Protein AF-A0A2V1BQ74-F1 (afdb_monomer_lite)

Structure (mmCIF, N/CA/C/O backbone):
data_AF-A0A2V1BQ74-F1
#
_entry.id   AF-A0A2V1BQ74-F1
#
loop_
_atom_site.group_PDB
_atom_site.id
_atom_site.type_symbol
_atom_site.label_atom_id
_atom_site.label_alt_id
_atom_site.label_comp_id
_atom_site.label_asym_id
_atom_site.label_entity_id
_atom_site.label_seq_id
_atom_site.pdbx_PDB_ins_code
_atom_site.Cartn_x
_atom_site.Cartn_y
_atom_site.Cartn_z
_atom_site.occupancy
_atom_site.B_iso_or_equiv
_atom_site.auth_seq_id
_atom_site.auth_comp_id
_atom_site.auth_asym_id
_atom_site.auth_atom_id
_atom_site.pdbx_PDB_model_num
ATOM 1 N N . MET A 1 1 ? -16.227 14.143 -8.351 1.00 41.03 1 MET A N 1
ATOM 2 C CA . MET A 1 1 ? -15.812 13.115 -9.329 1.00 41.03 1 MET A CA 1
ATOM 3 C C . MET A 1 1 ? -14.316 13.281 -9.544 1.00 41.03 1 MET A C 1
ATOM 5 O O . MET A 1 1 ? -13.922 14.216 -10.225 1.00 41.03 1 MET A O 1
ATOM 9 N N . GLN A 1 2 ? -13.489 12.473 -8.879 1.00 51.72 2 GLN A N 1
ATOM 10 C CA . GLN A 1 2 ? -12.043 12.464 -9.107 1.00 51.72 2 GLN A CA 1
ATOM 11 C C . GLN A 1 2 ? -11.780 11.565 -10.317 1.00 51.72 2 GLN A C 1
ATOM 13 O O . GLN A 1 2 ? -12.062 10.372 -10.272 1.00 51.72 2 GLN A O 1
ATOM 18 N N . THR A 1 3 ? -11.319 12.142 -11.422 1.00 50.75 3 THR A N 1
ATOM 19 C CA . THR A 1 3 ? -10.889 11.376 -12.594 1.00 50.75 3 THR A CA 1
ATOM 20 C C . THR A 1 3 ? -9.546 10.735 -12.271 1.00 50.75 3 THR A C 1
ATOM 22 O O . THR A 1 3 ? -8.539 11.436 -12.179 1.00 50.75 3 THR A O 1
ATOM 25 N N . VAL A 1 4 ? -9.542 9.422 -12.045 1.00 61.09 4 VAL A N 1
ATOM 26 C CA . VAL A 1 4 ? -8.308 8.645 -11.900 1.00 61.09 4 VAL A CA 1
ATOM 27 C C . VAL A 1 4 ? -7.751 8.438 -13.302 1.00 61.09 4 VAL A C 1
ATOM 29 O O . VAL A 1 4 ? -8.318 7.698 -14.099 1.00 61.09 4 VAL A O 1
ATOM 32 N N . THR A 1 5 ? -6.694 9.168 -13.638 1.00 71.81 5 THR A N 1
ATOM 33 C CA . THR A 1 5 ? -5.872 8.870 -14.808 1.00 71.81 5 THR A CA 1
ATOM 34 C C . THR A 1 5 ? -4.919 7.744 -14.438 1.00 71.81 5 THR A C 1
ATOM 36 O O . THR A 1 5 ? -4.169 7.859 -13.468 1.00 71.81 5 THR A O 1
ATOM 39 N N . ASP A 1 6 ? -4.956 6.648 -15.193 1.00 78.56 6 ASP A N 1
ATOM 40 C CA . ASP A 1 6 ? -4.068 5.510 -14.968 1.00 78.56 6 ASP A CA 1
ATOM 41 C C . ASP A 1 6 ? -2.648 5.886 -15.386 1.00 78.56 6 ASP A C 1
ATOM 43 O O . ASP A 1 6 ? -2.307 5.947 -16.568 1.00 78.56 6 ASP A O 1
ATOM 47 N N . GLN A 1 7 ? -1.820 6.193 -14.393 1.00 85.88 7 GLN A N 1
ATOM 48 C CA . GLN A 1 7 ? -0.439 6.586 -14.603 1.00 85.88 7 GLN A CA 1
ATOM 49 C C . GLN A 1 7 ? 0.512 5.475 -14.176 1.00 85.88 7 GLN A C 1
ATOM 51 O O . GLN A 1 7 ? 0.512 5.045 -13.021 1.00 85.88 7 GLN A O 1
ATOM 56 N N . LEU A 1 8 ? 1.354 5.025 -15.104 1.00 87.62 8 LEU A N 1
ATOM 57 C CA . LEU A 1 8 ? 2.311 3.960 -14.836 1.00 87.62 8 LEU A CA 1
ATOM 58 C C . LEU A 1 8 ? 3.588 4.514 -14.193 1.00 87.62 8 LEU A C 1
ATOM 60 O O . LEU A 1 8 ? 4.206 5.449 -14.699 1.00 87.62 8 LEU A O 1
ATOM 64 N N . PHE A 1 9 ? 3.999 3.886 -13.091 1.00 90.38 9 PHE A N 1
ATOM 65 C CA . PHE A 1 9 ? 5.321 4.053 -12.469 1.00 90.38 9 PHE A CA 1
ATOM 66 C C . PHE A 1 9 ? 6.213 2.806 -12.639 1.00 90.38 9 PHE A C 1
ATOM 68 O O . PHE A 1 9 ? 7.368 2.799 -12.208 1.00 90.38 9 PHE A O 1
ATOM 75 N N . ARG A 1 10 ? 5.678 1.746 -13.258 1.00 91.00 10 ARG A N 1
ATOM 76 C CA . ARG A 1 10 ? 6.355 0.486 -13.581 1.00 91.00 10 ARG A CA 1
ATOM 77 C C . ARG A 1 10 ? 5.840 -0.027 -14.925 1.00 91.00 10 ARG A C 1
ATOM 79 O O . ARG A 1 10 ? 4.641 0.085 -15.167 1.00 91.00 10 ARG A O 1
ATOM 86 N N . ASP A 1 11 ? 6.727 -0.545 -15.765 1.00 91.00 11 ASP A N 1
ATOM 87 C CA . ASP A 1 11 ? 6.365 -1.179 -17.039 1.00 91.00 11 ASP A CA 1
ATOM 88 C C . ASP A 1 11 ? 6.025 -2.676 -16.867 1.00 91.00 11 ASP A C 1
ATOM 90 O O . ASP A 1 11 ? 6.149 -3.243 -15.775 1.00 91.00 11 ASP A O 1
ATOM 94 N N . ASP A 1 12 ? 5.586 -3.320 -17.950 1.00 90.44 12 ASP A N 1
ATOM 95 C CA . ASP A 1 12 ? 5.237 -4.748 -17.964 1.00 90.44 12 ASP A CA 1
ATOM 96 C C . ASP A 1 12 ? 6.458 -5.665 -17.762 1.00 90.44 12 ASP A C 1
ATOM 98 O O . ASP A 1 12 ? 6.329 -6.776 -17.243 1.00 90.44 12 ASP A O 1
ATOM 102 N N . ASP A 1 13 ? 7.654 -5.180 -18.107 1.00 90.06 13 ASP A N 1
ATOM 103 C CA . ASP A 1 13 ? 8.933 -5.864 -17.884 1.00 90.06 13 ASP A CA 1
ATOM 104 C C . ASP A 1 13 ? 9.416 -5.744 -16.424 1.00 90.06 13 ASP A C 1
ATOM 106 O O . ASP A 1 13 ? 10.346 -6.428 -15.985 1.00 90.06 13 ASP A O 1
ATOM 110 N N . GLY A 1 14 ? 8.749 -4.902 -15.637 1.00 88.38 14 GLY A N 1
ATOM 111 C CA . GLY A 1 14 ? 8.988 -4.687 -14.225 1.00 88.38 14 GLY A CA 1
ATOM 112 C C . GLY A 1 14 ? 10.010 -3.597 -13.893 1.00 88.38 14 GLY A C 1
ATOM 113 O O . GLY A 1 14 ? 10.357 -3.479 -12.713 1.00 88.38 14 GLY A O 1
ATOM 114 N N . ASN A 1 15 ? 10.462 -2.804 -14.864 1.00 92.62 15 ASN A N 1
ATOM 115 C CA . ASN A 1 15 ? 11.378 -1.679 -14.697 1.00 92.62 15 ASN A CA 1
ATOM 116 C C . ASN A 1 15 ? 10.660 -0.401 -14.252 1.00 92.62 15 ASN A C 1
ATOM 118 O O . ASN A 1 15 ? 9.456 -0.212 -14.439 1.00 92.62 15 ASN A O 1
ATOM 122 N N . PHE A 1 16 ? 11.434 0.505 -13.657 1.00 92.38 16 PHE A N 1
ATOM 123 C CA . PHE A 1 16 ? 10.951 1.811 -13.232 1.00 92.38 16 PHE A CA 1
ATOM 124 C C . PHE A 1 16 ? 10.722 2.737 -14.431 1.00 92.38 16 PHE A C 1
ATOM 126 O O . PHE A 1 16 ? 11.635 2.970 -15.224 1.00 92.38 16 PHE A O 1
ATOM 133 N N . VAL A 1 17 ? 9.528 3.329 -14.501 1.00 91.38 17 VAL A N 1
ATOM 134 C CA . VAL A 1 17 ? 9.203 4.369 -15.482 1.00 91.38 17 VAL A CA 1
ATOM 135 C C . VAL A 1 17 ? 9.261 5.730 -14.783 1.00 91.38 17 VAL A C 1
ATOM 137 O O . VAL A 1 17 ? 8.446 5.987 -13.890 1.00 91.38 17 VAL A O 1
ATOM 140 N N . PRO A 1 18 ? 10.196 6.625 -15.158 1.00 85.50 18 PRO A N 1
ATOM 141 C CA . PRO A 1 18 ? 10.303 7.946 -14.559 1.00 85.50 18 PRO A CA 1
ATOM 142 C C . PRO A 1 18 ? 9.151 8.831 -15.038 1.00 85.50 18 PRO A C 1
ATOM 144 O O . PRO A 1 18 ? 9.253 9.542 -16.034 1.00 85.50 18 PRO A O 1
ATOM 147 N N . ASN A 1 19 ? 8.045 8.790 -14.300 1.00 85.81 19 ASN A N 1
ATOM 148 C CA . ASN A 1 19 ? 6.909 9.675 -14.495 1.00 85.81 19 ASN A CA 1
ATOM 149 C C . ASN A 1 19 ? 6.638 10.460 -13.194 1.00 85.81 19 ASN A C 1
ATOM 151 O O . ASN A 1 19 ? 6.286 9.847 -12.179 1.00 85.81 19 ASN A O 1
ATOM 155 N N . PRO A 1 20 ? 6.820 11.796 -13.179 1.00 80.19 20 PRO A N 1
ATOM 156 C CA . PRO A 1 20 ? 6.556 12.619 -11.998 1.00 80.19 20 PRO A CA 1
ATOM 157 C C . PRO A 1 20 ? 5.061 12.738 -11.681 1.00 80.19 20 PRO A C 1
ATOM 159 O O . PRO A 1 20 ? 4.682 12.931 -10.521 1.00 80.19 20 PRO A O 1
ATOM 162 N N . GLU A 1 21 ? 4.204 12.603 -12.690 1.00 85.19 21 GLU A N 1
ATOM 163 C CA . GLU A 1 21 ? 2.761 12.647 -12.504 1.00 85.19 21 GLU A CA 1
ATOM 164 C C . GLU A 1 21 ? 2.244 11.360 -11.842 1.00 85.19 21 GLU A C 1
ATOM 166 O O . GLU A 1 21 ? 1.283 11.422 -11.077 1.00 85.19 21 GLU A O 1
ATOM 171 N N . ALA A 1 22 ? 2.942 10.224 -12.017 1.00 87.19 22 ALA A N 1
ATOM 172 C CA . ALA A 1 22 ? 2.588 8.918 -11.441 1.00 87.19 22 ALA A CA 1
ATOM 173 C C . ALA A 1 22 ? 2.868 8.829 -9.926 1.00 87.19 22 ALA A C 1
ATOM 175 O O . ALA A 1 22 ? 3.162 7.765 -9.377 1.00 87.19 22 ALA A O 1
ATOM 176 N N . SER A 1 23 ? 2.837 9.971 -9.244 1.00 89.31 23 SER A N 1
ATOM 177 C CA . SER A 1 23 ? 3.004 10.083 -7.804 1.00 89.31 23 SER A CA 1
ATOM 178 C C . SER A 1 23 ? 1.663 9.955 -7.089 1.00 89.31 23 SER A C 1
ATOM 180 O O . SER A 1 23 ? 0.625 10.411 -7.563 1.00 89.31 23 SER A O 1
ATOM 182 N N . LEU A 1 24 ? 1.686 9.345 -5.907 1.00 89.25 24 LEU A N 1
ATOM 183 C CA . LEU A 1 24 ? 0.494 9.164 -5.093 1.00 89.25 24 LEU A CA 1
ATOM 184 C C . LEU A 1 24 ? 0.317 10.376 -4.176 1.00 89.25 24 LEU A C 1
ATOM 186 O O . LEU A 1 24 ? 1.222 10.734 -3.419 1.00 89.25 24 LEU A O 1
ATOM 190 N N . ARG A 1 25 ? -0.856 11.007 -4.240 1.00 90.62 25 ARG A N 1
ATOM 191 C CA . ARG A 1 25 ? -1.260 12.103 -3.353 1.00 90.62 25 ARG A CA 1
ATOM 192 C C . ARG A 1 25 ? -2.477 11.667 -2.556 1.00 90.62 25 ARG A C 1
ATOM 194 O O . ARG A 1 25 ? -3.496 11.328 -3.144 1.00 90.62 25 ARG A O 1
ATOM 201 N N . LEU A 1 26 ? -2.354 11.675 -1.236 1.00 89.19 26 LEU A N 1
ATOM 202 C CA . LEU A 1 26 ? -3.402 11.262 -0.309 1.00 89.19 26 LEU A CA 1
ATOM 203 C C . LEU A 1 26 ? -3.727 12.430 0.617 1.00 89.19 26 LEU A C 1
ATOM 205 O O . LEU A 1 26 ? -2.814 12.993 1.221 1.00 89.19 26 LEU A O 1
ATOM 209 N N . GLN A 1 27 ? -5.001 12.794 0.746 1.00 89.00 27 GLN A N 1
ATOM 210 C CA . GLN A 1 27 ? -5.421 13.754 1.765 1.00 89.00 27 GLN A CA 1
ATOM 211 C C . GLN A 1 27 ? -5.659 13.008 3.072 1.00 89.00 27 GLN A C 1
ATOM 213 O O . GLN A 1 27 ? -6.362 12.001 3.085 1.00 89.00 27 GLN A O 1
ATOM 218 N N . LEU A 1 28 ? -5.082 13.483 4.178 1.00 86.06 28 LEU A N 1
ATOM 219 C CA . LEU A 1 28 ? -5.279 12.833 5.478 1.00 86.06 28 LEU A CA 1
ATOM 220 C C . LEU A 1 28 ? -6.746 12.845 5.921 1.00 86.06 28 LEU A C 1
ATOM 222 O O . LEU A 1 28 ? -7.204 11.878 6.530 1.00 86.06 28 LEU A O 1
ATOM 226 N N . GLY A 1 29 ? -7.477 13.908 5.579 1.00 84.56 29 GLY A N 1
ATOM 227 C CA . GLY A 1 29 ? -8.908 14.029 5.853 1.00 84.56 29 GLY A CA 1
ATOM 228 C C . GLY A 1 29 ? -9.753 12.884 5.287 1.00 84.56 29 GLY A C 1
ATOM 229 O O . GLY A 1 29 ? -10.717 12.488 5.933 1.00 84.56 29 GLY A O 1
ATOM 230 N N . ASP A 1 30 ? -9.350 12.281 4.164 1.00 86.19 30 ASP A N 1
ATOM 231 C CA . ASP A 1 30 ? -10.111 11.206 3.508 1.00 86.19 30 ASP A CA 1
ATOM 232 C C . ASP A 1 30 ? -10.083 9.879 4.295 1.00 86.19 30 ASP A C 1
ATOM 234 O O . ASP A 1 30 ? -10.894 8.988 4.047 1.00 86.19 30 ASP A O 1
ATOM 238 N N . PHE A 1 31 ? -9.155 9.726 5.247 1.00 87.00 31 PHE A N 1
ATOM 239 C CA . PHE A 1 31 ? -8.998 8.510 6.059 1.00 87.00 31 PHE A CA 1
ATOM 240 C C . PHE A 1 31 ? -9.636 8.623 7.449 1.00 87.00 31 PHE A C 1
ATOM 242 O O . PHE A 1 31 ? -9.608 7.662 8.221 1.00 87.00 31 PHE A O 1
ATOM 249 N N . GLY A 1 32 ? -10.179 9.794 7.788 1.00 84.62 32 GLY A N 1
ATOM 250 C CA . GLY A 1 32 ? -10.850 10.060 9.055 1.00 84.62 32 GLY A CA 1
ATOM 251 C C . GLY A 1 32 ? -12.372 10.032 8.929 1.00 84.62 32 GLY A C 1
ATOM 252 O O . GLY A 1 32 ? -12.932 10.186 7.850 1.00 84.62 32 GLY A O 1
ATOM 253 N N . THR A 1 33 ? -13.064 9.864 10.056 1.00 85.50 33 THR A N 1
ATOM 254 C CA . THR A 1 33 ? -14.496 10.188 10.137 1.00 85.50 33 THR A CA 1
ATOM 255 C C . THR A 1 33 ? -14.685 11.699 10.266 1.00 85.50 33 THR A C 1
ATOM 257 O O . THR A 1 33 ? -13.780 12.397 10.717 1.00 85.50 33 THR A O 1
ATOM 260 N N . GLU A 1 34 ? -15.870 12.222 9.951 1.00 83.69 34 GLU A N 1
ATOM 261 C CA . GLU A 1 34 ? -16.172 13.658 10.106 1.00 83.69 34 GLU A CA 1
ATOM 262 C C . GLU A 1 34 ? -15.907 14.150 11.543 1.00 83.69 34 GLU A C 1
ATOM 264 O O . GLU A 1 34 ? -15.229 15.151 11.750 1.00 83.69 34 GLU A O 1
ATOM 269 N N . ALA A 1 35 ? -16.291 13.362 12.554 1.00 84.88 35 ALA A N 1
ATOM 270 C CA . ALA A 1 35 ? -16.006 13.658 13.963 1.00 84.88 35 ALA A CA 1
ATOM 271 C C . ALA A 1 35 ? -14.502 13.641 14.320 1.00 84.88 35 ALA A C 1
ATOM 273 O O . ALA A 1 35 ? -14.086 14.217 15.327 1.00 84.88 35 ALA A O 1
ATOM 274 N N . PHE A 1 36 ? -13.679 12.937 13.53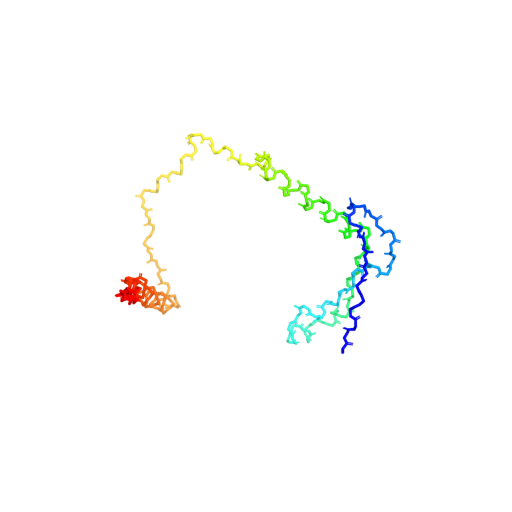7 1.00 84.00 36 PHE A N 1
ATOM 275 C CA . PHE A 1 36 ? -12.221 12.991 13.638 1.00 84.00 36 PHE A CA 1
ATOM 276 C C . PHE A 1 36 ? -11.680 14.240 12.929 1.00 84.00 36 PHE A C 1
ATOM 278 O O . PHE A 1 36 ? -10.786 14.894 13.461 1.00 84.00 36 PHE A O 1
ATOM 285 N N . ALA A 1 37 ? -12.277 14.612 11.793 1.00 81.44 37 ALA A N 1
ATOM 286 C CA . ALA A 1 37 ? -11.947 15.817 11.041 1.00 81.44 37 ALA A CA 1
ATOM 287 C C . ALA A 1 37 ? -12.166 17.108 11.843 1.00 81.44 37 ALA A C 1
ATOM 289 O O . ALA A 1 37 ? -11.304 17.981 11.863 1.00 81.44 37 ALA A O 1
ATOM 290 N N . GLU A 1 38 ? -13.269 17.192 12.586 1.00 82.25 38 GLU A N 1
ATOM 291 C CA . GLU A 1 38 ? -13.603 18.347 13.430 1.00 82.25 38 GLU A CA 1
ATOM 292 C C . GLU A 1 38 ? -12.616 18.576 14.585 1.00 82.25 38 GLU A C 1
ATOM 294 O O . GLU A 1 38 ? -12.440 19.703 15.046 1.00 82.25 38 GLU A O 1
ATOM 299 N N . LYS A 1 39 ? -11.961 17.514 15.070 1.00 84.12 39 LYS A N 1
ATOM 300 C CA . LYS A 1 39 ? -11.025 17.589 16.203 1.00 84.12 39 LYS A CA 1
ATOM 301 C C . LYS A 1 39 ? -9.618 18.016 15.805 1.00 84.12 39 LYS A C 1
ATOM 303 O O . LYS A 1 39 ? -8.875 18.487 16.664 1.00 84.12 39 LYS A O 1
ATOM 308 N N . PHE A 1 40 ? -9.240 17.830 14.543 1.00 80.31 40 PHE A N 1
ATOM 309 C CA . PHE A 1 40 ? -7.886 18.084 14.065 1.00 80.31 40 PHE A CA 1
ATOM 310 C C . PHE A 1 40 ? -7.923 19.003 12.842 1.00 80.31 40 PHE A C 1
ATOM 312 O O . PHE A 1 40 ? -8.171 18.570 11.721 1.00 80.31 40 PHE A O 1
ATOM 319 N N . SER A 1 41 ? -7.592 20.277 13.052 1.00 73.31 41 SER A N 1
ATOM 320 C CA . SER A 1 41 ? -7.479 21.287 11.987 1.00 73.31 41 SER A CA 1
ATOM 321 C C . SER A 1 41 ? -6.388 20.979 10.954 1.00 73.31 41 SER A C 1
ATOM 323 O O . SER A 1 41 ? -6.407 21.508 9.846 1.00 73.31 41 SER A O 1
ATOM 325 N N . ASP A 1 42 ? -5.448 20.103 11.304 1.00 80.00 42 ASP A N 1
ATOM 326 C CA . ASP A 1 42 ? -4.254 19.799 10.513 1.00 80.00 42 ASP A CA 1
ATOM 327 C C . ASP A 1 42 ? -4.478 18.715 9.445 1.00 80.00 42 ASP A C 1
ATOM 329 O O . ASP A 1 42 ? -3.551 18.333 8.730 1.00 80.00 42 ASP A O 1
ATOM 333 N N . LEU A 1 43 ? -5.707 18.220 9.284 1.00 79.62 43 LEU A N 1
ATOM 334 C CA . LEU A 1 43 ? -6.027 17.149 8.331 1.00 79.62 43 LEU A CA 1
ATOM 335 C C . LEU A 1 43 ? -6.050 17.593 6.862 1.00 79.62 43 LEU A C 1
ATOM 337 O O . LEU A 1 43 ? -6.169 16.751 5.973 1.00 79.62 43 LEU A O 1
ATOM 341 N N . ALA A 1 44 ? -5.863 18.891 6.601 1.00 77.50 44 ALA A N 1
ATOM 342 C CA . ALA A 1 44 ? -5.605 19.428 5.265 1.00 77.50 44 ALA A CA 1
ATOM 343 C C . ALA A 1 44 ? -4.204 19.067 4.727 1.00 77.50 44 ALA A C 1
ATOM 345 O O . ALA A 1 44 ? -3.876 19.378 3.582 1.00 77.50 44 ALA A O 1
ATOM 346 N N . GLN A 1 45 ? -3.354 18.436 5.543 1.00 84.25 45 GLN A N 1
ATOM 347 C CA . GLN A 1 45 ? -2.055 17.956 5.094 1.00 84.25 45 GLN A CA 1
ATOM 348 C C . GLN A 1 45 ? -2.207 16.850 4.042 1.00 84.25 45 GLN A C 1
ATOM 350 O O . GLN A 1 45 ? -2.916 15.856 4.226 1.00 84.25 45 GLN A O 1
ATOM 355 N N . THR A 1 46 ? -1.473 17.013 2.944 1.00 89.31 46 THR A N 1
ATOM 356 C CA . THR A 1 46 ? -1.392 16.033 1.863 1.00 89.31 46 THR A CA 1
ATOM 357 C C . THR A 1 46 ? -0.131 15.190 2.019 1.00 89.31 46 THR A C 1
ATOM 359 O O . THR A 1 46 ? 0.980 15.719 2.052 1.00 89.31 46 THR A O 1
ATOM 362 N N . ILE A 1 47 ? -0.281 13.867 2.045 1.00 89.56 47 ILE A N 1
ATOM 363 C CA . ILE A 1 47 ? 0.843 12.943 1.893 1.00 89.56 47 ILE A CA 1
ATOM 364 C C . ILE A 1 47 ? 1.165 12.841 0.402 1.00 89.56 47 ILE A C 1
ATOM 366 O O . ILE A 1 47 ? 0.324 12.424 -0.395 1.00 89.56 47 ILE A O 1
ATOM 370 N N . HIS A 1 48 ? 2.398 13.184 0.030 1.00 92.44 48 HIS A N 1
ATOM 371 C CA . HIS A 1 48 ? 2.922 12.997 -1.322 1.00 92.44 48 HIS A CA 1
ATOM 372 C C . HIS A 1 48 ? 3.972 11.888 -1.333 1.00 92.44 48 HIS A C 1
ATOM 374 O O . HIS A 1 48 ? 4.965 11.952 -0.611 1.00 92.44 48 HIS A O 1
ATOM 380 N N . ILE A 1 49 ? 3.747 10.866 -2.157 1.00 92.38 49 ILE A N 1
ATOM 381 C CA . ILE A 1 49 ? 4.669 9.748 -2.352 1.00 92.38 49 ILE A CA 1
ATOM 382 C C . ILE A 1 49 ? 5.113 9.746 -3.821 1.00 92.38 49 ILE A C 1
ATOM 384 O O . ILE A 1 49 ? 4.302 9.451 -4.703 1.00 92.38 49 ILE A O 1
ATOM 388 N N . PRO A 1 50 ? 6.386 10.065 -4.112 1.00 93.00 50 PRO A N 1
ATOM 389 C CA . PRO A 1 50 ? 6.923 10.022 -5.469 1.00 93.00 50 PRO A CA 1
ATOM 390 C C . PRO A 1 50 ? 6.871 8.617 -6.084 1.00 93.00 50 PRO A C 1
ATOM 392 O O . PRO A 1 50 ? 6.988 7.614 -5.374 1.00 93.00 50 PRO A O 1
ATOM 395 N N . SER A 1 51 ? 6.784 8.546 -7.414 1.00 92.81 51 SER A N 1
ATOM 396 C CA . SER A 1 51 ? 6.759 7.291 -8.184 1.00 92.81 51 SER A CA 1
ATOM 397 C C . SER A 1 51 ? 7.974 6.396 -7.913 1.00 92.81 51 SER A C 1
ATOM 399 O O . SER A 1 51 ? 7.834 5.183 -7.772 1.00 92.81 51 SER A O 1
ATOM 401 N N . GLU A 1 52 ? 9.157 6.986 -7.725 1.00 93.50 52 GLU A N 1
ATOM 402 C CA . GLU A 1 52 ? 10.379 6.260 -7.350 1.00 93.50 52 GLU A CA 1
ATOM 403 C C . GLU A 1 52 ? 10.232 5.525 -6.005 1.00 93.50 52 GLU A C 1
ATOM 405 O O . GLU A 1 52 ? 10.694 4.396 -5.829 1.00 93.50 52 GLU A O 1
ATOM 410 N N . ILE A 1 53 ? 9.569 6.155 -5.034 1.00 94.00 53 ILE A N 1
ATOM 411 C CA . ILE A 1 53 ? 9.355 5.569 -3.709 1.00 94.00 53 ILE A CA 1
ATOM 412 C C . ILE A 1 53 ? 8.320 4.442 -3.787 1.00 94.00 53 ILE A C 1
ATOM 414 O O . ILE A 1 53 ? 8.518 3.392 -3.170 1.00 94.00 53 ILE A O 1
ATOM 418 N N . LEU A 1 54 ? 7.260 4.617 -4.585 1.00 92.25 54 LEU A N 1
ATOM 419 C CA . LEU A 1 54 ? 6.274 3.565 -4.856 1.00 92.25 54 LEU A CA 1
ATOM 420 C C . LEU A 1 54 ? 6.931 2.333 -5.484 1.00 92.25 54 LEU A C 1
ATOM 422 O O . LEU A 1 54 ? 6.717 1.215 -5.009 1.00 92.25 54 LEU A O 1
ATOM 426 N N . PHE A 1 55 ? 7.795 2.541 -6.479 1.00 93.88 55 PHE A N 1
ATOM 427 C CA . PHE A 1 55 ? 8.560 1.472 -7.114 1.00 93.88 55 PHE A CA 1
ATOM 428 C C . PHE A 1 55 ? 9.411 0.698 -6.093 1.00 93.88 55 PHE A C 1
ATOM 430 O O . PHE A 1 55 ? 9.306 -0.526 -5.994 1.00 93.88 55 PHE A O 1
ATOM 437 N N . LYS A 1 56 ? 10.161 1.403 -5.234 1.00 94.94 56 LYS A N 1
ATOM 438 C CA . LYS A 1 56 ? 10.973 0.781 -4.168 1.00 94.94 56 LYS A CA 1
ATOM 439 C C . LYS A 1 56 ? 10.136 -0.001 -3.154 1.00 94.94 56 LYS A C 1
ATOM 441 O O . LYS A 1 56 ? 10.558 -1.063 -2.683 1.00 94.94 56 LYS A O 1
ATOM 446 N N . PHE A 1 57 ? 8.961 0.505 -2.770 1.00 94.31 57 PHE A N 1
ATOM 447 C CA . PHE A 1 57 ? 8.060 -0.232 -1.879 1.00 94.31 57 PHE A CA 1
ATOM 448 C C . PHE A 1 57 ? 7.587 -1.534 -2.510 1.00 94.31 57 PHE A C 1
ATOM 450 O O . PHE A 1 57 ? 7.530 -2.566 -1.828 1.00 94.31 57 PHE A O 1
ATOM 457 N N . LEU A 1 58 ? 7.284 -1.488 -3.801 1.00 93.31 58 LEU A N 1
ATOM 458 C CA . LEU A 1 58 ? 6.828 -2.638 -4.549 1.00 93.31 58 LEU A CA 1
ATOM 459 C C . LEU A 1 58 ? 7.942 -3.690 -4.675 1.00 93.31 58 LEU A C 1
ATOM 461 O O . LEU A 1 58 ? 7.739 -4.823 -4.236 1.00 93.31 58 LEU A O 1
ATOM 465 N N . GLU A 1 59 ? 9.151 -3.306 -5.096 1.00 94.88 59 GLU A N 1
ATOM 466 C CA . GLU A 1 59 ? 10.321 -4.201 -5.136 1.00 94.88 59 GLU A CA 1
ATOM 467 C C . GLU A 1 59 ? 10.596 -4.867 -3.782 1.00 94.88 59 GLU A C 1
ATOM 469 O O . GLU A 1 59 ? 10.803 -6.081 -3.683 1.00 94.88 59 GLU A O 1
ATOM 474 N N . ARG A 1 60 ? 10.564 -4.085 -2.696 1.00 94.19 60 ARG A N 1
ATOM 475 C CA . ARG A 1 60 ? 10.792 -4.608 -1.344 1.00 94.19 60 ARG A CA 1
ATOM 476 C C . ARG A 1 60 ? 9.728 -5.626 -0.944 1.00 94.19 60 ARG A C 1
ATOM 478 O O . ARG A 1 60 ? 10.036 -6.591 -0.238 1.00 94.19 60 ARG A O 1
ATOM 485 N N . SER A 1 61 ? 8.483 -5.400 -1.342 1.00 91.50 61 SER A N 1
ATOM 486 C CA . SER A 1 61 ? 7.362 -6.288 -1.038 1.00 91.50 61 SER A CA 1
ATOM 487 C C . SER A 1 61 ? 7.478 -7.590 -1.826 1.00 91.50 61 SER A C 1
ATOM 489 O O . SER A 1 61 ? 7.405 -8.671 -1.240 1.00 91.50 61 SER A O 1
ATOM 491 N N . GLU A 1 62 ? 7.797 -7.504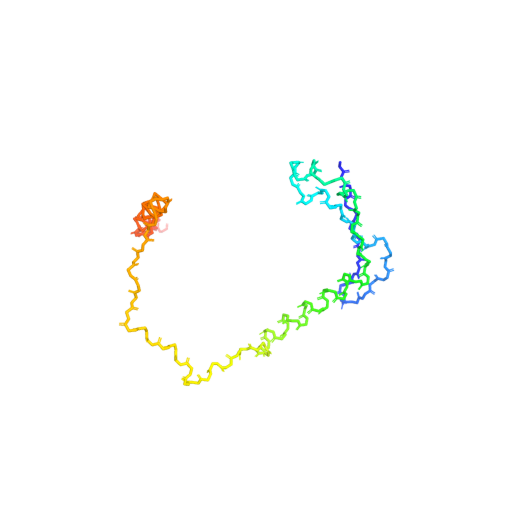 -3.114 1.00 93.31 62 GLU A N 1
ATOM 492 C CA . GLU A 1 62 ? 8.060 -8.664 -3.966 1.00 93.31 62 GLU A CA 1
ATOM 493 C C . GLU A 1 62 ? 9.248 -9.487 -3.466 1.00 93.31 62 GLU A C 1
ATOM 495 O O . GLU A 1 62 ? 9.158 -10.711 -3.378 1.00 93.31 62 GLU A O 1
ATOM 500 N N . ALA A 1 63 ? 10.341 -8.840 -3.057 1.00 91.50 63 ALA A N 1
ATOM 501 C CA . ALA A 1 63 ? 11.498 -9.523 -2.486 1.00 91.50 63 ALA A CA 1
ATOM 502 C C . ALA A 1 63 ? 11.134 -10.303 -1.211 1.00 91.50 63 ALA A C 1
ATOM 504 O O . ALA A 1 63 ? 11.604 -11.426 -1.012 1.00 91.50 63 ALA A O 1
ATOM 505 N N . LYS A 1 64 ? 10.273 -9.747 -0.346 1.00 89.88 64 LYS A N 1
ATOM 506 C CA . LYS A 1 64 ? 9.766 -10.459 0.840 1.00 89.88 64 LYS A CA 1
ATOM 507 C C . LYS A 1 64 ? 8.917 -11.666 0.445 1.00 89.88 64 LYS A C 1
ATOM 509 O O . LYS A 1 64 ? 9.122 -12.746 0.993 1.00 89.88 64 LYS A O 1
ATOM 514 N N . VAL A 1 65 ? 8.007 -11.506 -0.514 1.00 89.75 65 VAL A N 1
ATOM 515 C CA . VAL A 1 65 ? 7.149 -12.600 -0.994 1.00 89.75 65 VAL A CA 1
ATOM 516 C C . VAL A 1 65 ? 7.984 -13.714 -1.625 1.00 89.75 65 VAL A C 1
ATOM 518 O O . VAL A 1 65 ? 7.766 -14.882 -1.310 1.00 89.75 65 VAL A O 1
ATOM 521 N N . LYS A 1 66 ? 8.988 -13.378 -2.446 1.00 89.25 66 LYS A N 1
ATOM 522 C CA . LYS A 1 66 ? 9.937 -14.348 -3.017 1.00 89.25 66 LYS A CA 1
ATOM 523 C C . LYS A 1 66 ? 10.638 -15.146 -1.914 1.00 89.25 66 LYS A C 1
ATOM 525 O O . LYS A 1 66 ? 10.635 -16.371 -1.961 1.00 89.25 66 LYS A O 1
ATOM 530 N N . LYS A 1 67 ? 11.150 -14.484 -0.869 1.00 86.88 67 LYS A N 1
ATOM 531 C CA . LYS A 1 67 ? 11.774 -15.167 0.284 1.00 86.88 67 LYS A CA 1
ATOM 532 C C . LYS A 1 67 ? 10.825 -16.143 0.977 1.00 86.88 67 LYS A C 1
ATOM 534 O O . LYS A 1 67 ? 11.237 -17.248 1.313 1.00 86.88 67 LYS A O 1
ATOM 539 N N . VAL A 1 68 ? 9.563 -15.758 1.172 1.00 85.19 68 VAL A N 1
ATOM 540 C CA . VAL A 1 68 ? 8.546 -16.642 1.764 1.00 85.19 68 VAL A CA 1
ATOM 541 C C . VAL A 1 68 ? 8.281 -17.850 0.863 1.00 85.19 68 VAL A C 1
ATOM 543 O O . VAL A 1 68 ? 8.321 -18.977 1.350 1.00 85.19 68 VAL A O 1
ATOM 546 N N . LYS A 1 69 ? 8.086 -17.640 -0.446 1.00 86.12 69 LYS A N 1
ATOM 547 C CA . LYS A 1 69 ? 7.855 -18.722 -1.422 1.00 86.12 69 LYS A CA 1
ATOM 548 C C . LYS A 1 69 ? 9.022 -19.709 -1.500 1.00 86.12 69 LYS A C 1
ATOM 550 O O . LYS A 1 69 ? 8.796 -20.904 -1.622 1.00 86.12 69 LYS A O 1
ATOM 555 N N . HIS A 1 70 ? 10.258 -19.227 -1.382 1.00 85.38 70 HIS A N 1
ATOM 556 C CA . HIS A 1 70 ? 11.456 -20.072 -1.366 1.00 85.38 70 HIS A CA 1
ATOM 557 C C . HIS A 1 70 ? 11.756 -20.704 0.003 1.00 85.38 70 HIS A C 1
ATOM 559 O O . HIS A 1 70 ? 12.830 -21.270 0.183 1.00 85.38 70 HIS A O 1
ATOM 565 N N . GLY A 1 71 ? 10.861 -20.578 0.991 1.00 74.44 71 GLY A N 1
ATOM 566 C CA . GLY A 1 71 ? 11.082 -21.121 2.335 1.00 74.44 71 GLY A CA 1
ATOM 567 C C . GLY A 1 71 ? 12.235 -20.456 3.097 1.00 74.44 71 GLY A C 1
ATOM 568 O O . GLY A 1 71 ? 12.642 -20.942 4.145 1.00 74.44 71 GLY A O 1
ATOM 569 N N . GLN A 1 72 ? 12.750 -19.328 2.599 1.00 72.88 72 GLN A N 1
ATOM 570 C CA . GLN A 1 72 ? 13.803 -18.526 3.233 1.00 72.88 72 GLN A CA 1
ATOM 571 C C . GLN A 1 72 ? 13.241 -17.531 4.260 1.00 72.88 72 GLN A C 1
ATOM 573 O O . GLN A 1 72 ? 13.983 -16.742 4.849 1.00 72.88 72 GLN A O 1
ATOM 578 N N . GLY A 1 73 ? 11.921 -17.527 4.471 1.00 63.59 73 GLY A N 1
ATOM 579 C CA . GLY A 1 73 ? 11.318 -16.850 5.610 1.00 63.59 73 GLY A CA 1
ATOM 580 C C . GLY A 1 73 ? 11.870 -17.446 6.901 1.00 63.59 73 GLY A C 1
ATOM 581 O O . GLY A 1 73 ? 12.006 -18.661 7.007 1.00 63.59 73 GLY A O 1
ATOM 582 N N . LEU A 1 74 ? 12.197 -16.597 7.878 1.00 62.00 74 LEU A N 1
ATOM 583 C CA . LEU A 1 74 ? 12.655 -17.017 9.201 1.00 62.00 74 LEU A CA 1
ATOM 584 C C . LEU A 1 74 ? 11.510 -17.746 9.923 1.00 62.00 74 LEU A C 1
ATOM 586 O O . LEU A 1 74 ? 10.866 -17.192 10.813 1.00 62.00 74 LEU A O 1
ATOM 590 N N . ALA A 1 75 ? 11.250 -18.999 9.551 1.00 61.28 75 ALA A N 1
ATOM 591 C CA . ALA A 1 75 ? 10.666 -19.966 10.449 1.00 61.28 75 ALA A CA 1
ATOM 592 C C . ALA A 1 75 ? 11.664 -20.039 11.597 1.00 61.28 75 ALA A C 1
ATOM 594 O O . ALA A 1 75 ? 12.717 -20.664 11.485 1.00 61.28 75 ALA A O 1
ATOM 595 N N . ARG A 1 76 ? 11.401 -19.282 12.669 1.00 61.28 76 ARG A N 1
ATOM 596 C CA . ARG A 1 76 ? 12.143 -19.434 13.913 1.00 61.28 76 ARG A CA 1
ATOM 597 C C . ARG A 1 76 ? 11.998 -20.901 14.255 1.00 61.28 76 ARG A C 1
ATOM 599 O O . ARG A 1 76 ? 10.920 -21.315 14.669 1.00 61.28 76 ARG A O 1
ATOM 606 N N . THR A 1 77 ? 13.049 -21.677 14.012 1.00 62.72 77 THR A N 1
ATOM 607 C CA . THR A 1 77 ? 13.105 -23.075 14.399 1.00 62.72 77 THR A CA 1
ATOM 608 C C . THR A 1 77 ? 12.937 -23.053 15.905 1.00 62.72 77 THR A C 1
ATOM 610 O O . THR A 1 77 ? 13.862 -22.701 16.643 1.00 62.72 77 THR A O 1
ATOM 613 N N . THR A 1 78 ? 11.716 -23.290 16.377 1.00 63.09 78 THR A N 1
ATOM 614 C CA . THR A 1 78 ? 11.463 -23.467 17.796 1.00 63.09 78 THR A CA 1
ATOM 615 C C . THR A 1 78 ? 12.373 -24.605 18.194 1.00 63.09 78 THR A C 1
ATOM 617 O O . THR A 1 78 ? 12.251 -25.699 17.642 1.00 63.09 78 THR A O 1
ATOM 620 N N . LYS A 1 79 ? 13.349 -24.325 19.069 1.00 74.88 79 LYS A N 1
ATOM 621 C CA . LYS A 1 79 ? 14.249 -25.362 19.575 1.00 74.88 79 LYS A CA 1
ATOM 622 C C . LYS A 1 79 ? 13.365 -26.550 19.976 1.00 74.88 79 LYS A C 1
ATOM 624 O O . LYS A 1 79 ? 12.353 -26.302 20.630 1.00 74.88 79 LYS A O 1
ATOM 629 N N . PRO A 1 80 ? 13.692 -27.800 19.622 1.00 65.75 80 PRO A N 1
ATOM 630 C CA . PRO A 1 80 ? 12.825 -28.946 19.914 1.00 65.75 80 PRO A CA 1
ATOM 631 C C . PRO A 1 80 ? 12.482 -29.083 21.411 1.00 65.75 80 PRO A C 1
ATOM 633 O O . PRO A 1 80 ? 11.459 -29.660 21.766 1.00 65.75 80 PRO A O 1
ATOM 636 N N . TRP A 1 81 ? 13.280 -28.470 22.295 1.00 63.22 81 TRP A N 1
ATOM 637 C CA . TRP A 1 81 ? 13.040 -28.400 23.740 1.00 63.22 81 TRP A CA 1
ATOM 638 C C . TRP A 1 81 ? 12.262 -27.161 24.230 1.00 63.22 81 TRP A C 1
ATOM 640 O O . TRP A 1 81 ? 11.997 -27.021 25.422 1.00 63.22 81 TRP A O 1
ATOM 650 N N . ALA A 1 82 ? 11.869 -26.240 23.348 1.00 67.88 82 ALA A N 1
ATOM 651 C CA . ALA A 1 82 ? 11.036 -25.084 23.677 1.00 67.88 82 ALA A CA 1
ATOM 652 C C . ALA A 1 82 ? 9.564 -25.508 23.827 1.00 67.88 82 ALA A C 1
ATOM 654 O O . ALA A 1 82 ? 8.673 -25.027 23.130 1.00 67.88 82 ALA A O 1
ATOM 655 N N . ARG A 1 83 ? 9.297 -26.448 24.738 1.00 70.81 83 ARG A N 1
ATOM 656 C CA . ARG A 1 83 ? 7.936 -26.839 25.096 1.00 70.81 83 ARG A CA 1
ATOM 657 C C . ARG A 1 83 ? 7.363 -25.758 26.006 1.00 70.81 83 ARG A C 1
ATOM 659 O O . ARG A 1 83 ? 7.969 -25.406 27.019 1.00 70.81 83 ARG A O 1
ATOM 666 N N . LYS A 1 84 ? 6.186 -25.232 25.664 1.00 75.25 84 LYS A N 1
ATOM 667 C CA . LYS A 1 84 ? 5.412 -24.358 26.557 1.00 75.25 84 LYS A CA 1
ATOM 668 C C . LYS A 1 84 ? 5.295 -25.053 27.922 1.00 75.25 84 LYS A C 1
ATOM 670 O O . LYS A 1 84 ? 4.817 -26.185 27.987 1.00 75.25 84 LYS A O 1
ATOM 675 N N . ARG A 1 85 ? 5.767 -24.419 29.003 1.00 78.12 85 ARG A N 1
ATOM 676 C CA . ARG A 1 85 ? 5.670 -24.993 30.358 1.00 78.12 85 ARG A CA 1
ATOM 677 C C . ARG A 1 85 ? 4.194 -25.178 30.714 1.00 78.12 85 ARG A C 1
ATOM 679 O O . ARG A 1 85 ? 3.391 -24.265 30.509 1.00 78.12 85 ARG A O 1
ATOM 686 N N . ARG A 1 86 ? 3.844 -26.352 31.247 1.00 78.38 86 ARG A N 1
ATOM 687 C CA . ARG A 1 86 ? 2.500 -26.610 31.777 1.00 78.38 86 ARG A CA 1
ATOM 688 C C . ARG A 1 86 ? 2.264 -25.658 32.950 1.00 78.38 86 ARG A C 1
ATOM 690 O O . ARG A 1 86 ? 3.125 -25.534 33.819 1.00 78.38 86 ARG A O 1
ATOM 697 N N . ARG A 1 87 ? 1.122 -24.972 32.965 1.00 79.19 87 ARG A N 1
ATOM 698 C CA . ARG A 1 87 ? 0.687 -24.219 34.148 1.00 79.19 87 ARG A CA 1
ATOM 699 C C . ARG A 1 87 ? 0.264 -25.228 35.222 1.00 79.19 87 ARG A C 1
ATOM 701 O O . ARG A 1 87 ? -0.301 -26.265 34.884 1.00 79.19 87 ARG A O 1
ATOM 708 N N . ALA A 1 88 ? 0.578 -24.954 36.488 1.00 81.75 88 ALA A N 1
ATOM 709 C CA . ALA A 1 88 ? 0.156 -25.803 37.608 1.00 81.75 88 ALA A CA 1
ATOM 710 C C . ALA A 1 88 ? -1.359 -25.707 37.850 1.00 81.75 88 ALA A C 1
ATOM 712 O O . ALA A 1 88 ? -1.989 -26.695 38.204 1.00 81.75 88 ALA A O 1
ATOM 713 N N . SER A 1 89 ? -1.934 -24.531 37.597 1.00 80.75 89 SER A N 1
ATOM 714 C CA . SER A 1 89 ? -3.369 -24.277 37.602 1.00 80.75 89 SER A CA 1
ATOM 715 C C . SER A 1 89 ? -3.676 -23.115 36.652 1.00 80.75 89 SER A C 1
ATOM 717 O O . SER A 1 89 ? -2.851 -22.206 36.488 1.00 80.75 89 SER A O 1
ATOM 719 N N . THR A 1 90 ? -4.830 -23.169 35.991 1.00 76.69 90 THR A N 1
ATOM 720 C CA . THR A 1 90 ? -5.396 -22.028 35.262 1.00 76.69 90 THR A CA 1
ATOM 721 C C . THR A 1 90 ? -6.162 -21.187 36.286 1.00 76.69 90 THR A C 1
ATOM 723 O O . THR A 1 90 ? -6.977 -21.761 37.007 1.00 76.69 90 THR A O 1
ATOM 726 N N . PRO A 1 91 ? -5.903 -19.871 36.411 1.00 81.62 91 PRO A N 1
ATOM 727 C CA . PRO A 1 91 ? -6.719 -19.009 37.261 1.00 81.62 91 PRO A CA 1
ATOM 728 C C . PRO A 1 91 ? -8.208 -19.171 36.922 1.00 81.62 91 PRO A C 1
ATOM 730 O O . PRO A 1 91 ? -8.518 -19.338 35.740 1.00 81.62 91 PRO A O 1
ATOM 733 N N . PRO A 1 92 ? -9.110 -19.145 37.918 1.00 78.88 92 PRO A N 1
ATOM 734 C CA . PRO A 1 92 ? -10.540 -19.238 37.661 1.00 78.88 92 PRO A CA 1
ATOM 735 C C . PRO A 1 92 ? -10.963 -18.119 36.709 1.00 78.88 92 PRO A C 1
ATOM 737 O O . PRO A 1 92 ? -10.515 -16.978 36.851 1.00 78.88 92 PRO A O 1
ATOM 740 N N . GLU A 1 93 ? -11.791 -18.463 35.726 1.00 72.69 93 GLU A N 1
ATOM 741 C CA . GLU A 1 93 ? -12.347 -17.487 34.797 1.00 72.69 93 GLU A CA 1
ATOM 742 C C . GLU A 1 93 ? -13.199 -16.494 35.591 1.00 72.69 93 GLU A C 1
ATOM 744 O O . GLU A 1 93 ? -14.208 -16.852 36.192 1.00 72.69 93 GLU A O 1
ATOM 749 N N . GLN A 1 94 ? -12.741 -15.246 35.651 1.00 74.69 94 GLN A N 1
ATOM 750 C CA . GLN A 1 94 ? -13.505 -14.136 36.202 1.00 74.69 94 GLN A CA 1
ATOM 751 C C . GLN A 1 94 ? -14.115 -13.395 35.020 1.00 74.69 94 GLN A C 1
ATOM 753 O O . GLN A 1 94 ? -13.475 -12.527 34.424 1.00 74.69 94 GLN A O 1
ATOM 758 N N . LEU A 1 95 ? -15.337 -13.770 34.647 1.00 67.50 95 LEU A N 1
ATOM 759 C CA . LEU A 1 95 ? -16.155 -12.909 33.806 1.00 67.50 95 LEU A CA 1
ATOM 760 C C . LEU A 1 95 ? -16.554 -11.716 34.678 1.00 67.50 95 LEU A C 1
ATOM 762 O O . LEU A 1 95 ? -17.246 -11.865 35.684 1.00 67.50 95 LEU A O 1
ATOM 766 N N . LEU A 1 96 ? -16.049 -10.524 34.347 1.00 74.88 96 LEU A N 1
ATOM 767 C CA . LEU A 1 96 ? -16.640 -9.302 34.892 1.00 74.88 96 LEU A CA 1
ATOM 768 C C . LEU A 1 96 ? -18.103 -9.272 34.436 1.00 74.88 96 LEU A C 1
ATOM 770 O O . LEU A 1 96 ? -18.393 -9.730 33.331 1.00 74.88 96 LEU A O 1
ATOM 774 N N . ALA A 1 97 ? -19.012 -8.736 35.251 1.00 71.44 97 ALA A N 1
ATOM 775 C CA . ALA A 1 97 ? -20.441 -8.699 34.920 1.00 71.44 97 ALA A CA 1
ATOM 776 C C . ALA A 1 97 ? -20.705 -8.099 33.519 1.00 71.44 97 ALA A C 1
ATOM 778 O O . ALA A 1 97 ? -21.548 -8.597 32.779 1.00 71.44 97 ALA A O 1
ATOM 779 N N . ASP A 1 98 ? -19.892 -7.119 33.114 1.00 72.50 98 ASP A N 1
ATOM 780 C CA . ASP A 1 98 ? -19.940 -6.469 31.798 1.00 72.50 98 ASP A CA 1
ATOM 781 C C . ASP A 1 98 ? -19.557 -7.401 30.625 1.00 72.50 98 ASP A C 1
ATOM 783 O O . ASP A 1 98 ? -19.903 -7.146 29.472 1.00 72.50 98 ASP A O 1
ATOM 787 N N . HIS A 1 99 ? -18.830 -8.489 30.893 1.00 72.44 99 HIS A N 1
ATOM 788 C CA . HIS A 1 99 ? -18.396 -9.482 29.904 1.00 72.44 99 HIS A CA 1
ATOM 789 C C . HIS A 1 99 ? -19.307 -10.717 29.836 1.00 72.44 99 HIS A C 1
ATOM 791 O O . HIS A 1 99 ? -19.252 -11.443 28.840 1.00 72.44 99 HIS A O 1
ATOM 797 N N . GLU A 1 100 ? -20.160 -10.935 30.841 1.00 78.94 100 GLU A N 1
ATOM 798 C CA . GLU A 1 100 ? -21.105 -12.059 30.904 1.00 78.94 100 GLU A CA 1
ATOM 799 C C . GLU A 1 100 ? -22.101 -12.014 29.734 1.00 78.94 100 GLU A C 1
ATOM 801 O O . GLU A 1 100 ? -22.322 -13.009 29.041 1.00 78.94 100 GLU A O 1
ATOM 806 N N . GLU A 1 101 ? -22.651 -10.831 29.441 1.00 79.06 101 GLU A N 1
ATOM 807 C CA . GLU A 1 101 ? -23.623 -10.654 28.356 1.00 79.06 101 GLU A CA 1
ATOM 808 C C . GLU A 1 101 ? -23.001 -10.939 26.979 1.00 79.06 101 GLU A C 1
ATOM 810 O O . GLU A 1 101 ? -23.601 -11.611 26.131 1.00 79.06 101 GLU A O 1
ATOM 815 N N . GLY A 1 102 ? -21.761 -10.486 26.773 1.00 81.75 102 GLY A N 1
ATOM 816 C CA . GLY A 1 102 ? -21.002 -10.759 25.556 1.00 81.75 102 GLY A CA 1
ATOM 817 C C . GLY A 1 102 ? -20.718 -12.250 25.375 1.00 81.75 102 GLY A C 1
ATOM 818 O O . GLY A 1 102 ? -20.865 -12.777 24.267 1.00 81.75 102 GLY A O 1
ATOM 819 N N . PHE A 1 103 ? -20.374 -12.944 26.462 1.00 82.06 103 PHE A N 1
ATOM 820 C CA . PHE A 1 103 ? -20.121 -14.382 26.449 1.00 82.06 103 PHE A CA 1
ATOM 821 C C . PHE A 1 103 ?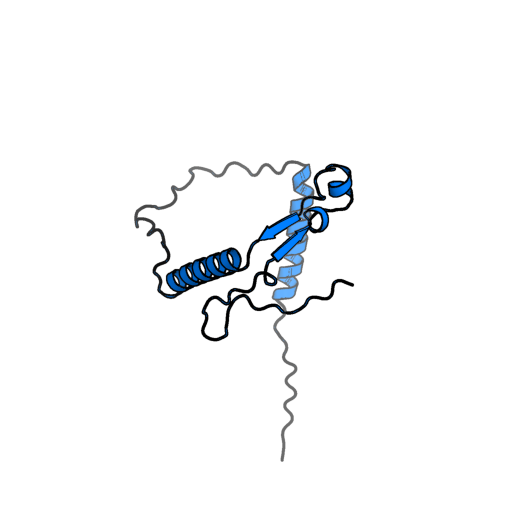 -21.394 -15.176 26.132 1.00 82.06 103 PHE A C 1
ATOM 823 O O . PHE A 1 103 ? -21.400 -15.979 25.197 1.00 82.06 103 PHE A O 1
ATOM 830 N N . ALA A 1 104 ? -22.508 -14.864 26.798 1.00 83.31 104 ALA A N 1
ATOM 831 C CA . ALA A 1 104 ? -23.802 -15.494 26.542 1.00 83.31 104 ALA A CA 1
ATOM 832 C C . ALA A 1 104 ? -24.280 -15.278 25.094 1.00 83.31 104 ALA A C 1
ATOM 834 O O . ALA A 1 104 ? -24.870 -16.166 24.469 1.00 83.31 104 ALA A O 1
ATOM 835 N N . GLN A 1 105 ? -24.027 -14.098 24.519 1.00 85.81 105 GLN A N 1
ATOM 836 C CA . GLN A 1 105 ? -24.359 -13.829 23.122 1.00 85.81 105 GLN A CA 1
ATOM 837 C C . GLN A 1 105 ? -23.455 -14.611 22.155 1.00 85.81 105 GLN A C 1
ATOM 839 O O . GLN A 1 105 ? -23.942 -15.123 21.141 1.00 85.81 105 GLN A O 1
ATOM 844 N N . ALA A 1 106 ? -22.160 -14.728 22.457 1.00 86.56 106 ALA A N 1
ATOM 845 C CA . ALA A 1 106 ? -21.211 -15.508 21.668 1.00 86.56 106 ALA A CA 1
ATOM 846 C C . ALA A 1 106 ? -21.541 -17.010 21.693 1.00 86.56 106 ALA A C 1
ATOM 848 O O . ALA A 1 106 ? -21.549 -17.645 20.638 1.00 86.56 106 ALA A O 1
ATOM 849 N N . GLU A 1 107 ? -21.908 -17.552 22.853 1.00 87.00 107 GLU A N 1
ATOM 850 C CA . GLU A 1 107 ? -22.314 -18.950 23.019 1.00 87.00 107 GLU A CA 1
ATOM 851 C C . GLU A 1 107 ? -23.589 -19.265 22.224 1.00 87.00 107 GLU A C 1
ATOM 853 O O . GLU A 1 107 ? -23.622 -20.210 21.434 1.00 87.00 107 GLU A O 1
ATOM 858 N N . LYS A 1 108 ? -24.609 -18.397 22.309 1.00 87.50 108 LYS A N 1
ATOM 859 C CA . LYS A 1 108 ? -25.829 -18.514 21.489 1.00 87.50 108 LYS A CA 1
ATOM 860 C C . LYS A 1 108 ? -25.526 -18.491 19.990 1.00 87.50 108 LYS A C 1
ATOM 862 O O . LYS A 1 108 ? -26.164 -19.212 19.221 1.00 87.50 108 LYS A O 1
ATOM 867 N N . ARG A 1 109 ? -24.582 -17.653 19.547 1.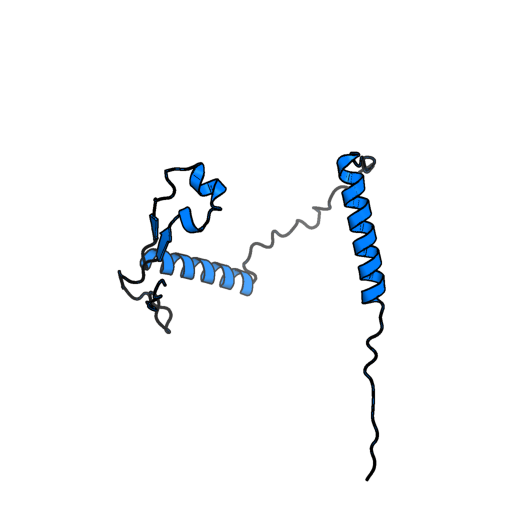00 85.88 109 ARG A N 1
ATOM 868 C CA . ARG A 1 109 ? -24.160 -17.590 18.136 1.00 85.88 109 ARG A CA 1
ATOM 869 C C . ARG A 1 109 ? -23.416 -18.856 17.714 1.00 85.88 109 ARG A C 1
ATOM 871 O O . ARG A 1 109 ? -23.687 -19.365 16.629 1.00 85.88 109 ARG A O 1
ATOM 878 N N . ALA A 1 110 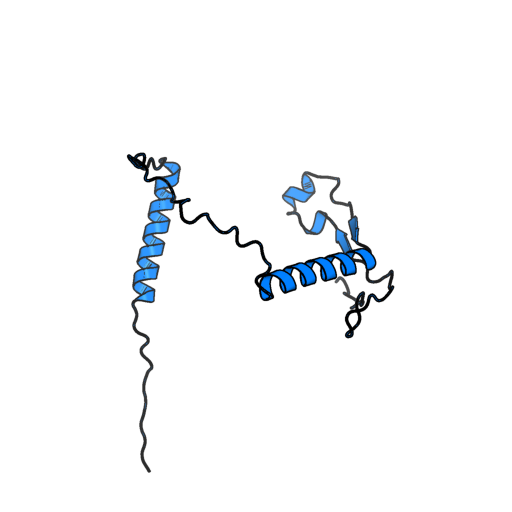? -22.528 -19.374 18.559 1.00 86.25 110 ALA A N 1
ATOM 879 C CA . ALA A 1 110 ? -21.794 -20.608 18.301 1.00 86.25 110 ALA A CA 1
ATOM 880 C C . ALA A 1 110 ? -22.738 -21.816 18.200 1.00 86.25 110 ALA A C 1
ATOM 882 O O . ALA A 1 110 ? -22.657 -22.562 17.228 1.00 86.25 110 ALA A O 1
ATOM 883 N N . ALA A 1 111 ? -23.697 -21.945 19.123 1.00 84.31 111 ALA A N 1
ATOM 884 C CA . ALA A 1 111 ? -24.700 -23.011 19.106 1.00 84.31 111 ALA A CA 1
ATOM 885 C C . ALA A 1 111 ? -25.563 -22.981 17.831 1.00 84.31 111 ALA A C 1
ATOM 887 O O . ALA A 1 111 ? -25.750 -24.006 17.178 1.00 84.31 111 ALA A O 1
ATOM 888 N N . LYS A 1 112 ? -26.027 -21.791 17.417 1.00 81.81 112 LYS A N 1
ATOM 889 C CA . LYS A 1 112 ? -26.767 -21.618 16.152 1.00 81.81 112 LYS A CA 1
ATOM 890 C C . LYS A 1 112 ? -25.942 -22.008 14.928 1.00 81.81 112 LYS A C 1
ATOM 892 O O . LYS A 1 112 ? -26.492 -22.547 13.974 1.00 81.81 112 LYS A O 1
ATOM 897 N N . LYS A 1 113 ? -24.643 -21.698 14.929 1.00 78.56 113 LYS A N 1
ATOM 898 C CA . LYS A 1 113 ? -23.750 -22.030 13.817 1.00 78.56 113 LYS A CA 1
ATOM 899 C C . LYS A 1 113 ? -23.489 -23.535 13.742 1.00 78.56 113 LYS A C 1
ATOM 901 O O . LYS A 1 113 ? -23.615 -24.090 12.660 1.00 78.56 113 LYS A O 1
ATOM 906 N N . ALA A 1 114 ? -23.230 -24.188 14.875 1.00 77.06 114 ALA A N 1
ATOM 907 C CA . ALA A 1 114 ? -23.069 -25.641 14.940 1.00 77.06 114 ALA A CA 1
ATOM 908 C C . ALA A 1 114 ? -24.309 -26.374 14.396 1.00 77.06 114 ALA A C 1
ATOM 910 O O . ALA A 1 114 ? -24.185 -27.207 13.509 1.00 77.06 114 ALA A O 1
ATOM 911 N N . MET A 1 115 ? -25.515 -25.956 14.803 1.00 73.19 115 MET A N 1
ATOM 912 C CA . MET A 1 115 ? -26.768 -26.518 14.271 1.00 73.19 115 MET A CA 1
ATOM 913 C C . MET A 1 115 ? -26.943 -26.345 12.753 1.00 73.19 115 MET A C 1
ATOM 915 O O . MET A 1 115 ? -27.647 -27.132 12.130 1.00 73.19 115 MET A O 1
ATOM 919 N N . ARG A 1 116 ? -26.353 -25.301 12.157 1.00 68.31 116 ARG A N 1
ATOM 920 C CA . ARG A 1 116 ? -26.424 -25.039 10.711 1.00 68.31 116 ARG A CA 1
ATOM 921 C C . ARG A 1 116 ? -25.376 -25.831 9.930 1.00 68.31 116 ARG A C 1
ATOM 923 O O . ARG A 1 116 ? -25.650 -26.250 8.809 1.00 68.31 116 ARG A O 1
ATOM 930 N N . ASP A 1 117 ? -24.188 -25.991 10.503 1.00 60.41 117 ASP A N 1
ATOM 931 C CA . ASP A 1 117 ? -23.059 -26.673 9.867 1.00 60.41 117 ASP A CA 1
ATOM 932 C C . ASP A 1 117 ? -23.210 -28.214 9.914 1.00 60.41 117 ASP A C 1
ATOM 934 O O . ASP A 1 117 ? -22.588 -28.903 9.110 1.00 60.41 117 ASP A O 1
ATOM 938 N N . ASP A 1 118 ? -24.101 -28.744 10.764 1.00 60.06 118 ASP A N 1
ATOM 939 C CA . ASP A 1 118 ? -24.468 -30.171 10.829 1.00 60.06 118 ASP A CA 1
ATOM 940 C C . ASP A 1 118 ? -25.562 -30.590 9.820 1.00 60.06 118 ASP A C 1
ATOM 942 O O . ASP A 1 118 ? -25.983 -31.749 9.806 1.00 60.06 118 ASP A O 1
ATOM 946 N N . CYS A 1 119 ? -26.048 -29.689 8.955 1.00 56.22 119 CYS A N 1
ATOM 947 C CA . CYS A 1 119 ? -26.954 -30.080 7.873 1.00 56.22 119 CYS A CA 1
ATOM 948 C C . CYS A 1 119 ? -26.172 -30.850 6.790 1.00 56.22 119 CYS A C 1
ATOM 950 O O . CYS A 1 119 ? -25.356 -30.236 6.094 1.00 56.22 119 CYS A O 1
ATOM 952 N N . PRO A 1 120 ? -26.420 -32.159 6.571 1.00 63.59 120 PRO A N 1
ATOM 953 C CA . PRO A 1 120 ? -25.827 -32.855 5.440 1.00 63.59 120 PRO A CA 1
ATOM 954 C C . PRO A 1 120 ? -26.317 -32.196 4.149 1.00 63.59 120 PRO A C 1
ATOM 956 O O . PRO A 1 120 ? -27.515 -31.976 3.962 1.00 63.59 120 PRO A O 1
ATOM 959 N N . TYR A 1 121 ? -25.376 -31.861 3.267 1.00 54.78 121 TYR A N 1
ATOM 960 C CA . TYR A 1 121 ? -25.656 -31.381 1.920 1.00 54.78 121 TYR A CA 1
ATOM 961 C C . TYR A 1 121 ? -26.513 -32.422 1.187 1.00 54.78 121 TYR A C 1
ATOM 963 O O . TYR A 1 121 ? -26.003 -33.427 0.696 1.00 54.78 121 TYR A O 1
ATOM 971 N N . MET A 1 122 ? -27.827 -32.200 1.135 1.00 56.28 122 MET A N 1
ATOM 972 C CA . MET A 1 122 ? -28.718 -32.969 0.276 1.00 56.28 122 MET A CA 1
ATOM 973 C C . MET A 1 122 ? -28.573 -32.407 -1.135 1.00 56.28 122 MET A C 1
ATOM 975 O O . MET A 1 122 ? -29.258 -31.459 -1.520 1.00 56.28 122 MET A O 1
ATOM 979 N N . ALA A 1 123 ? -27.646 -32.978 -1.906 1.00 50.16 123 ALA A N 1
ATOM 980 C CA . ALA A 1 123 ? -27.730 -32.898 -3.353 1.00 50.16 123 ALA A CA 1
ATOM 981 C C . ALA A 1 123 ? -29.060 -33.552 -3.741 1.00 50.16 123 ALA A C 1
ATOM 983 O O . ALA A 1 123 ? -29.241 -34.753 -3.538 1.00 50.16 123 ALA A O 1
ATOM 984 N N . SER A 1 124 ? -30.012 -32.766 -4.242 1.00 52.94 124 SER A N 1
ATOM 985 C CA . SER A 1 124 ? -31.201 -33.316 -4.886 1.00 52.94 124 SER A CA 1
ATOM 986 C C . SER A 1 124 ? -30.738 -34.045 -6.148 1.00 52.94 124 SER A C 1
ATOM 988 O O . SER A 1 124 ? -30.588 -33.447 -7.212 1.00 52.94 124 SER A O 1
ATOM 990 N N . SER A 1 125 ? -30.417 -35.328 -5.989 1.00 57.84 125 SER A N 1
ATOM 991 C CA . SER A 1 125 ? -30.143 -36.252 -7.078 1.00 57.84 125 SER A CA 1
ATOM 992 C C . SER A 1 125 ? -31.472 -36.525 -7.770 1.00 57.84 125 SER A C 1
ATOM 994 O O . SER A 1 125 ? -32.296 -37.291 -7.277 1.00 57.84 125 SER A O 1
ATOM 996 N N . SER A 1 126 ? -31.702 -35.854 -8.894 1.00 51.28 126 SER A N 1
ATOM 997 C CA . SER A 1 126 ? -32.690 -36.285 -9.881 1.00 51.28 126 SER A CA 1
ATOM 998 C C . SER A 1 126 ? -31.923 -36.851 -11.068 1.00 51.28 126 SER A C 1
ATOM 1000 O O . SER A 1 126 ? -31.739 -36.208 -12.094 1.00 51.28 126 SER A O 1
ATOM 1002 N N . GLU A 1 127 ? -31.420 -38.070 -10.881 1.00 54.47 127 GLU A N 1
ATOM 1003 C CA . GLU A 1 127 ? -31.138 -38.954 -12.002 1.00 54.47 127 GLU A CA 1
ATOM 1004 C C . GLU A 1 127 ? -32.470 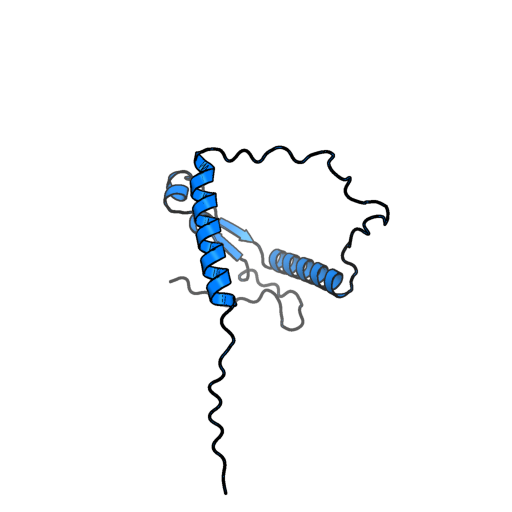-39.564 -12.443 1.00 54.47 127 GLU A C 1
ATOM 1006 O O . GLU A 1 127 ? -33.109 -40.308 -11.701 1.00 54.47 127 GLU A O 1
ATOM 1011 N N . ALA A 1 128 ? -32.891 -39.233 -13.656 1.00 47.91 128 ALA A N 1
ATOM 1012 C CA . ALA A 1 128 ? -33.805 -40.050 -14.432 1.00 47.91 128 ALA A CA 1
ATOM 1013 C C . ALA A 1 128 ? -33.193 -40.145 -15.831 1.00 47.91 128 ALA A C 1
ATOM 1015 O O . ALA A 1 128 ? -33.355 -39.251 -16.660 1.00 47.91 128 ALA A O 1
ATOM 1016 N N . GLY A 1 129 ? -32.393 -41.189 -16.046 1.00 47.81 129 GLY A N 1
ATOM 1017 C CA . GLY A 1 129 ? -32.087 -41.652 -17.393 1.00 47.81 129 GLY A CA 1
ATOM 1018 C C . GLY A 1 129 ? -33.283 -42.411 -17.961 1.00 47.81 129 GLY A C 1
ATOM 1019 O O . GLY A 1 129 ? -34.077 -42.936 -17.188 1.00 47.81 129 GLY A O 1
ATOM 1020 N N . THR A 1 130 ? -33.399 -42.450 -19.287 1.00 41.38 130 THR A N 1
ATOM 1021 C CA . THR A 1 130 ? -33.347 -43.676 -20.109 1.00 41.38 130 THR A CA 1
ATOM 1022 C C . THR A 1 130 ? -33.650 -43.326 -21.566 1.00 41.38 130 THR A C 1
ATOM 1024 O O . THR A 1 130 ? -34.664 -42.684 -21.824 1.00 41.38 130 THR A O 1
ATOM 1027 N N . GLU A 1 131 ? -32.766 -43.832 -22.435 1.00 41.47 131 GLU A N 1
ATOM 1028 C CA . GLU A 1 131 ? -32.940 -44.216 -23.854 1.00 41.47 131 GLU A CA 1
ATOM 1029 C C . GLU A 1 131 ? -33.121 -43.140 -24.938 1.00 41.47 131 GLU A C 1
ATOM 1031 O O . GLU A 1 131 ? -34.131 -42.406 -24.958 1.00 41.47 131 GLU A O 1
#

Radius of gyration: 27.75 Å; chains: 1; bounding box: 48×66×62 Å

pLDDT: mean 78.28, std 13.5, range [41.03, 94.94]

Secondary structure (DSSP, 8-state):
--------SB-TTS-B---STT-EEEEGGGGS-HHHHTT-GGGGPEEEE-HHHHHHHHHHHHHHHHHHHTT-S------TT-PPPPPS-PPP----HHHHHHHHHHHHHHHHHHHHHTS------------

Sequence (131 aa):
MQTVTDQLFRDDDGNFVPNPEASLRLQLGDFGTEAFAEKFSDLAQTIHIPSEILFKFLERSEAKVKKVKHGQGLARTTKPWARKRRRASTPPEQLLADHEEGFAQAEKRAAKKAMRDDCPYMASSSEAGTE

Foldseek 3Di:
DDDDDDDDQADPVGDGDPDQVPKDKDQQVVVDDVVVCVVDVPSRDIDIGGSVNVSVVVVVVVVVVVCVVVVVPCPVPCDPPNDDDDDPDDPPDDQDPVNPVVVVVVVVVVVVVVVVVPDPPPPVDPDDDDD